Protein AF-A0A932PSI6-F1 (afdb_monomer)

Solvent-accessible surface area (backbone atoms only — not comparable to full-atom values): 5885 Å² total; per-residue (Å²): 109,72,61,59,54,47,51,50,53,41,49,54,57,48,51,61,50,38,71,70,32,57,74,70,48,27,72,44,60,36,44,51,51,54,53,52,52,50,51,35,53,51,37,51,59,53,30,72,74,45,57,72,71,65,18,51,57,36,49,54,52,33,50,55,47,50,51,53,50,54,51,53,50,49,48,38,37,78,74,63,65,40,54,70,69,57,42,52,55,53,49,53,45,54,52,51,42,49,54,51,50,53,51,56,55,60,75,70,110

Radius of gyration: 14.19 Å; Cα contacts (8 Å, |Δi|>4): 93; chains: 1; bounding box: 32×22×40 Å

Mean predicted aligned error: 2.38 Å

Secondary structure (DSSP, 8-state):
-HHHHHHHHHHHHHHHHHHTS-HHHIIIIIHHHHHHHHHHHHHHHHHTTS-HHHHHHHHHHHHHHHHHHHHHHHHHHHTTSS-HHHHHHHHHHHHHHHHHHHHHHHTT-

Nearest PDB structures (foldseek):
  6ek9-assembly1_A  TM=6.723E-01  e=1.278E+00  Streptomyces lividans
  6qyb-assembly1_A  TM=6.470E-01  e=1.210E+00  Streptomyces lividans 1326
  6qvh-assembly1_A  TM=6.458E-01  e=1.509E+00  Streptomyces lividans 1326
  6q58-assembly1_A  TM=6.441E-01  e=3.092E+00  Streptomyces lividans 1326
  1x91-assembly1_A  TM=7.899E-01  e=8.822E+00  Arabidopsis thaliana
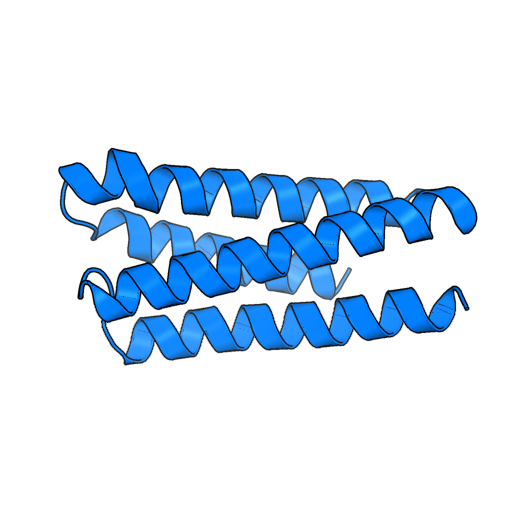
Sequence (109 aa):
MPIVQKLYIFYRDLHAAVLLFPKVDKHSLGQILQNKSLQLIETILIASRLNSNAKKNMLIQANGQLDLIKLLIRLAHEIKIIDHTKYLSLQAYLQEVGRMLGGWLRSLQ

Foldseek 3Di:
DVLLVLLVVLLVLLLVLLVQFDPVCSVPLSVVLNVLSVVLSVLQVVLVPDDLPVNLVSLVVSLVSLVVSLVSLVVCVVVPRDDPVSSVVSVVSSVVSNVVSVVSNVVSD

Structure (mmCIF, N/CA/C/O backbone):
data_AF-A0A932PSI6-F1
#
_entry.id   AF-A0A932PSI6-F1
#
loop_
_atom_site.group_PDB
_atom_site.id
_atom_site.type_symbol
_atom_site.label_atom_id
_atom_site.label_alt_id
_atom_site.label_comp_id
_atom_site.label_asym_id
_atom_site.label_entity_id
_atom_site.label_seq_id
_atom_site.pdbx_PDB_ins_code
_atom_site.Cartn_x
_atom_site.Cartn_y
_atom_site.Cartn_z
_atom_site.occupancy
_atom_site.B_iso_or_equiv
_atom_site.auth_seq_id
_atom_site.auth_comp_id
_atom_site.auth_asym_id
_atom_site.auth_atom_id
_atom_site.pdbx_PDB_model_num
ATOM 1 N N . MET A 1 1 ? -6.834 -4.506 -17.463 1.00 85.06 1 MET A N 1
ATOM 2 C CA . MET A 1 1 ? -5.467 -4.696 -16.923 1.00 85.06 1 MET A CA 1
ATOM 3 C C . MET A 1 1 ? -5.552 -5.382 -15.561 1.00 85.06 1 MET A C 1
ATOM 5 O O . MET A 1 1 ? -6.131 -4.778 -14.662 1.00 85.06 1 MET A O 1
ATOM 9 N N . PRO A 1 2 ? -5.002 -6.597 -15.388 1.00 94.00 2 PRO A N 1
ATOM 10 C CA . PRO A 1 2 ? -5.181 -7.394 -14.164 1.00 94.00 2 PRO A CA 1
ATOM 11 C C . PRO A 1 2 ? -4.801 -6.666 -12.864 1.00 94.00 2 PRO A C 1
ATOM 13 O O . PRO A 1 2 ? -5.561 -6.682 -11.901 1.00 94.00 2 PRO A O 1
ATOM 16 N N . ILE A 1 3 ? -3.677 -5.940 -12.866 1.00 96.75 3 ILE A N 1
ATOM 17 C CA . ILE A 1 3 ? -3.215 -5.160 -11.708 1.00 96.75 3 ILE A CA 1
ATOM 18 C C . ILE A 1 3 ? -4.208 -4.069 -11.281 1.00 96.75 3 ILE A C 1
ATOM 20 O O . ILE A 1 3 ? -4.469 -3.903 -10.092 1.00 96.75 3 ILE A O 1
ATOM 24 N N . VAL A 1 4 ? -4.820 -3.368 -12.240 1.00 96.69 4 VAL A N 1
ATOM 25 C CA . VAL A 1 4 ? -5.815 -2.319 -11.963 1.00 96.69 4 VAL A CA 1
ATOM 26 C C . VAL A 1 4 ? -7.091 -2.933 -11.393 1.00 96.69 4 VAL A C 1
ATOM 28 O O . VAL A 1 4 ? -7.653 -2.400 -10.444 1.00 96.69 4 VAL A O 1
ATOM 31 N N . GLN A 1 5 ? -7.522 -4.084 -11.916 1.00 97.19 5 GLN A N 1
ATOM 32 C CA . GLN A 1 5 ? -8.687 -4.796 -11.388 1.00 97.19 5 GLN A CA 1
ATOM 33 C C . GLN A 1 5 ? -8.465 -5.240 -9.936 1.00 97.19 5 GLN A C 1
ATOM 35 O O . GLN A 1 5 ? -9.361 -5.103 -9.105 1.00 97.19 5 GLN A O 1
ATOM 40 N N . LYS A 1 6 ? -7.263 -5.724 -9.603 1.00 98.12 6 LYS A N 1
ATOM 41 C CA . LYS A 1 6 ? -6.914 -6.092 -8.224 1.00 98.12 6 LYS A CA 1
ATOM 42 C C . LYS A 1 6 ? -6.857 -4.888 -7.294 1.00 98.12 6 LYS A C 1
ATOM 44 O O . LYS A 1 6 ? -7.401 -4.958 -6.196 1.00 98.12 6 LYS A O 1
ATOM 49 N N . LEU A 1 7 ? -6.283 -3.774 -7.745 1.00 98.12 7 LEU A N 1
ATOM 50 C CA . LEU A 1 7 ? -6.299 -2.523 -6.987 1.00 98.12 7 LEU A CA 1
ATOM 51 C C . LEU A 1 7 ? -7.718 -1.978 -6.777 1.00 98.12 7 LEU A C 1
ATOM 53 O O . LEU A 1 7 ? -8.010 -1.470 -5.701 1.00 98.12 7 LEU A O 1
ATOM 57 N N . TYR A 1 8 ? -8.608 -2.123 -7.760 1.00 98.06 8 TYR A N 1
ATOM 58 C CA . TYR A 1 8 ? -10.016 -1.748 -7.625 1.00 98.06 8 TYR A CA 1
ATOM 59 C C . TYR A 1 8 ? -10.726 -2.574 -6.541 1.00 98.06 8 TYR A C 1
ATOM 61 O O . TYR A 1 8 ? -11.392 -2.009 -5.676 1.00 98.06 8 TYR A O 1
ATOM 69 N N . ILE A 1 9 ? -10.539 -3.900 -6.544 1.00 98.38 9 ILE A N 1
ATOM 70 C CA . ILE A 1 9 ? -11.096 -4.794 -5.514 1.00 98.38 9 ILE A CA 1
ATOM 71 C C . ILE A 1 9 ? -10.548 -4.425 -4.131 1.00 98.38 9 ILE A C 1
ATOM 73 O O . ILE A 1 9 ? -11.323 -4.262 -3.189 1.00 98.38 9 ILE A O 1
ATOM 77 N N . PHE A 1 10 ? -9.231 -4.226 -4.024 1.00 98.62 10 PHE A N 1
ATOM 78 C CA . PHE A 1 10 ? -8.596 -3.760 -2.794 1.00 98.62 10 PHE A CA 1
ATOM 79 C C . PHE A 1 10 ? -9.202 -2.439 -2.308 1.00 98.62 10 PHE A C 1
ATOM 81 O O . PHE A 1 10 ? -9.568 -2.331 -1.142 1.00 98.62 10 PHE A O 1
ATOM 88 N N . TYR A 1 11 ? -9.341 -1.445 -3.190 1.00 98.56 11 TYR A N 1
ATOM 89 C CA . TYR A 1 11 ? -9.851 -0.127 -2.824 1.00 98.56 11 TYR A CA 1
ATOM 90 C C . TYR A 1 11 ? -11.305 -0.179 -2.351 1.00 98.56 11 TYR A C 1
ATOM 92 O O . TYR A 1 11 ? -11.647 0.457 -1.357 1.00 98.56 11 TYR A O 1
ATOM 100 N N . ARG A 1 12 ? -12.151 -0.975 -3.014 1.00 98.50 12 ARG A N 1
ATOM 101 C CA . ARG A 1 12 ? -13.535 -1.217 -2.586 1.00 98.50 12 ARG A CA 1
ATOM 102 C C . ARG A 1 12 ? -13.582 -1.798 -1.170 1.00 98.50 12 ARG A C 1
ATOM 104 O O . ARG A 1 12 ? -14.315 -1.292 -0.322 1.00 98.50 12 ARG A O 1
ATOM 111 N N . ASP A 1 13 ? -12.789 -2.833 -0.905 1.00 98.38 13 ASP A N 1
ATOM 112 C CA . ASP A 1 13 ? -12.783 -3.519 0.391 1.00 98.38 13 ASP A CA 1
ATOM 113 C C . ASP A 1 13 ? -12.162 -2.647 1.496 1.00 98.38 13 ASP A C 1
ATOM 115 O O . ASP A 1 13 ? -12.636 -2.657 2.635 1.00 98.38 13 ASP A O 1
ATOM 119 N N . LEU A 1 14 ? -11.148 -1.845 1.155 1.00 98.50 14 LEU A N 1
ATOM 120 C CA . LEU A 1 14 ? -10.575 -0.821 2.026 1.00 98.50 14 LEU A CA 1
ATOM 121 C C . LEU A 1 14 ? -11.606 0.259 2.358 1.00 98.50 14 LEU A C 1
ATOM 123 O O . LEU A 1 14 ? -11.738 0.636 3.518 1.00 98.50 14 LEU A O 1
ATOM 127 N N . HIS A 1 15 ? -12.346 0.756 1.367 1.00 97.94 15 HIS A N 1
ATOM 128 C CA . HIS A 1 15 ? -13.369 1.775 1.579 1.00 97.94 15 HIS A CA 1
ATOM 129 C C . HIS A 1 15 ? -14.438 1.281 2.559 1.00 97.94 15 HIS A C 1
ATOM 131 O O . HIS A 1 15 ? -14.739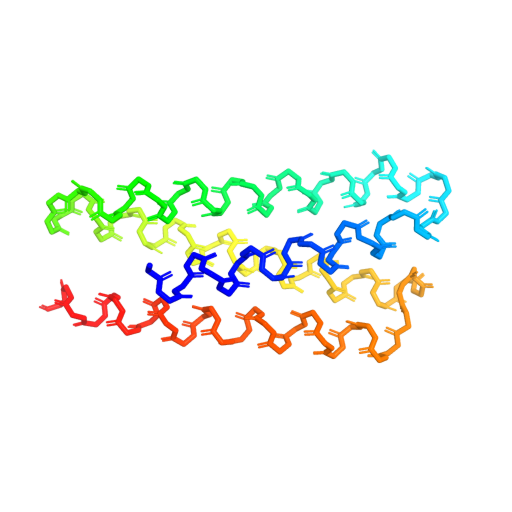 1.972 3.531 1.00 97.94 15 HIS A O 1
ATOM 137 N N . ALA A 1 16 ? -14.928 0.051 2.369 1.00 97.88 16 ALA A N 1
ATOM 138 C CA . ALA A 1 16 ? -15.860 -0.582 3.297 1.00 97.88 16 ALA A CA 1
ATOM 139 C C . ALA A 1 16 ? -15.278 -0.716 4.718 1.00 97.88 16 ALA A C 1
ATOM 141 O O . ALA A 1 16 ? -15.985 -0.466 5.690 1.00 97.88 16 ALA A O 1
ATOM 142 N N . ALA A 1 17 ? -13.989 -1.051 4.853 1.00 97.56 17 ALA A N 1
ATOM 143 C CA . ALA A 1 17 ? -13.324 -1.105 6.156 1.00 97.56 17 ALA A CA 1
ATOM 144 C C . ALA A 1 17 ? -13.234 0.279 6.821 1.00 97.56 17 ALA A C 1
ATOM 146 O O . ALA A 1 17 ? -13.593 0.417 7.985 1.00 97.56 17 ALA A O 1
ATOM 147 N N . VAL A 1 18 ? -12.828 1.315 6.079 1.00 97.44 18 VAL A N 1
ATOM 148 C CA . VAL A 1 18 ? -12.698 2.695 6.586 1.00 97.44 18 VAL A CA 1
ATOM 149 C C . VAL A 1 18 ? -14.035 3.258 7.070 1.00 97.44 18 VAL A C 1
ATOM 151 O O . VAL A 1 18 ? -14.066 4.073 7.992 1.00 97.44 18 VAL A O 1
ATOM 154 N N . LEU A 1 19 ? -15.164 2.817 6.507 1.00 96.69 19 LEU A N 1
ATOM 155 C CA . LEU A 1 19 ? -16.477 3.227 7.005 1.00 96.69 19 LEU A CA 1
ATOM 156 C C . LEU A 1 19 ? -16.718 2.821 8.465 1.00 96.69 19 LEU A C 1
ATOM 158 O O . LEU A 1 19 ? -17.412 3.567 9.159 1.00 96.69 19 LEU A O 1
ATOM 162 N N . LEU A 1 20 ? -16.101 1.722 8.910 1.00 96.44 20 LEU A N 1
ATOM 163 C CA . LEU A 1 20 ? -16.201 1.155 10.257 1.00 96.44 20 LEU A CA 1
ATOM 164 C C . LEU A 1 20 ? -15.138 1.688 11.231 1.00 96.44 20 LEU A C 1
ATOM 166 O O . LEU A 1 20 ? -15.165 1.334 12.407 1.00 96.44 20 LEU A O 1
ATOM 170 N N . PHE A 1 21 ? -14.199 2.520 10.769 1.00 96.94 21 PHE A N 1
ATOM 171 C CA . PHE A 1 21 ? -13.156 3.070 11.637 1.00 96.94 21 PHE A CA 1
ATOM 172 C C . PHE A 1 21 ? -13.767 3.999 12.700 1.00 96.94 21 PHE A C 1
ATOM 174 O O . PHE A 1 21 ? -14.745 4.703 12.407 1.00 96.94 21 PHE A O 1
ATOM 181 N N . PRO A 1 22 ? -13.159 4.092 13.900 1.00 96.75 22 PRO A N 1
ATOM 182 C CA . PRO A 1 22 ? -13.482 5.145 14.855 1.00 96.75 22 PRO A CA 1
ATOM 183 C C . PRO A 1 22 ? -13.380 6.527 14.199 1.00 96.75 22 PRO A C 1
ATOM 185 O O . PRO A 1 22 ? -12.538 6.754 13.332 1.00 96.75 22 PRO A O 1
ATOM 188 N N . LYS A 1 23 ? -14.229 7.478 14.609 1.00 95.56 23 LYS A N 1
ATOM 189 C CA . LYS A 1 23 ? -14.358 8.789 13.942 1.00 95.56 23 LYS A CA 1
ATOM 190 C C . LYS A 1 23 ? -13.018 9.515 13.767 1.00 95.56 23 LYS A C 1
ATOM 192 O O . LYS A 1 23 ? -12.769 10.075 12.704 1.00 95.56 23 LYS A O 1
ATOM 197 N N . VAL A 1 24 ? -12.165 9.493 14.792 1.00 95.44 24 VAL A N 1
ATOM 198 C CA . VAL A 1 24 ? -10.841 10.136 14.757 1.00 95.44 24 VAL A CA 1
ATOM 199 C C . VAL A 1 24 ? -9.941 9.459 13.721 1.00 95.44 24 VAL A C 1
ATOM 201 O O . VAL A 1 24 ? -9.413 10.131 12.839 1.00 95.44 24 VAL A O 1
ATOM 204 N N . ASP A 1 25 ? -9.842 8.131 13.766 1.00 96.25 25 ASP A N 1
ATOM 205 C CA . ASP A 1 25 ? -8.995 7.347 12.862 1.00 96.25 25 ASP A CA 1
ATOM 206 C C . ASP A 1 25 ? -9.481 7.366 11.414 1.00 96.25 25 ASP A C 1
ATOM 208 O O . ASP A 1 25 ? -8.689 7.311 10.473 1.00 96.25 25 ASP A O 1
ATOM 212 N N . LYS A 1 26 ? -10.795 7.483 11.214 1.00 95.81 26 LYS A N 1
ATOM 213 C CA . LYS A 1 26 ? -11.419 7.607 9.895 1.00 95.81 26 LYS A CA 1
ATOM 214 C C . LYS A 1 26 ? -10.922 8.846 9.155 1.00 95.81 26 LYS A C 1
ATOM 216 O O . LYS A 1 26 ? -10.576 8.752 7.979 1.00 95.81 26 LYS A O 1
ATOM 221 N N . HIS A 1 27 ? -10.853 9.984 9.847 1.00 95.94 27 HIS A N 1
ATOM 222 C CA . HIS A 1 27 ? -10.395 11.254 9.277 1.00 95.94 27 HIS A CA 1
ATOM 223 C C . HIS A 1 27 ? -8.867 11.416 9.276 1.00 95.94 27 HIS A C 1
ATOM 225 O O . HIS A 1 27 ? -8.364 12.309 8.599 1.00 95.94 27 HIS A O 1
ATOM 231 N N . SER A 1 28 ? -8.129 10.552 9.978 1.00 96.62 28 SER A N 1
ATOM 232 C CA . SER A 1 28 ? -6.667 10.499 9.934 1.00 96.62 28 SER A CA 1
ATOM 233 C C . SER A 1 28 ? -6.182 9.336 9.054 1.00 96.62 28 SER A C 1
ATOM 235 O O . SER A 1 28 ? -6.053 9.484 7.837 1.00 96.62 28 SER A O 1
ATOM 237 N N . LEU A 1 29 ? -5.943 8.161 9.636 1.00 97.88 29 LEU A N 1
ATOM 238 C CA . LEU A 1 29 ? -5.378 6.992 8.966 1.00 97.88 29 LEU A CA 1
ATOM 239 C C . LEU A 1 29 ? -6.258 6.492 7.814 1.00 97.88 29 LEU A C 1
ATOM 241 O O . LEU A 1 29 ? -5.737 6.161 6.749 1.00 97.88 29 LEU A O 1
ATOM 245 N N . GLY A 1 30 ? -7.581 6.475 7.997 1.00 98.00 30 GLY A N 1
ATOM 246 C CA . GLY A 1 30 ? -8.540 6.052 6.977 1.00 98.00 30 GLY A CA 1
ATOM 247 C C . GLY A 1 30 ? -8.473 6.917 5.717 1.00 98.00 30 GLY A C 1
ATOM 248 O O . GLY A 1 30 ? -8.335 6.392 4.609 1.00 98.00 30 GLY A O 1
ATOM 249 N N . GLN A 1 31 ? -8.485 8.242 5.880 1.00 98.19 31 GLN A N 1
ATOM 250 C CA . GLN A 1 31 ? -8.355 9.186 4.769 1.00 98.19 31 GLN A CA 1
ATOM 251 C C . GLN A 1 31 ? -6.993 9.067 4.072 1.00 98.19 31 GLN A C 1
ATOM 253 O O . GLN A 1 31 ? -6.926 9.057 2.840 1.00 98.19 31 GLN A O 1
ATOM 258 N N . ILE A 1 32 ? -5.903 8.937 4.838 1.00 98.44 32 ILE A N 1
ATOM 259 C CA . ILE A 1 32 ? -4.553 8.756 4.282 1.00 98.44 32 ILE A CA 1
ATOM 260 C C . ILE A 1 32 ? -4.488 7.471 3.448 1.00 98.44 32 ILE A C 1
ATOM 262 O O . ILE A 1 32 ? -4.001 7.505 2.316 1.00 98.44 32 ILE A O 1
ATOM 266 N N . LEU A 1 33 ? -5.013 6.357 3.966 1.00 98.56 33 LEU A N 1
ATOM 267 C CA . LEU A 1 33 ? -5.065 5.076 3.261 1.00 98.56 33 LEU A CA 1
ATOM 26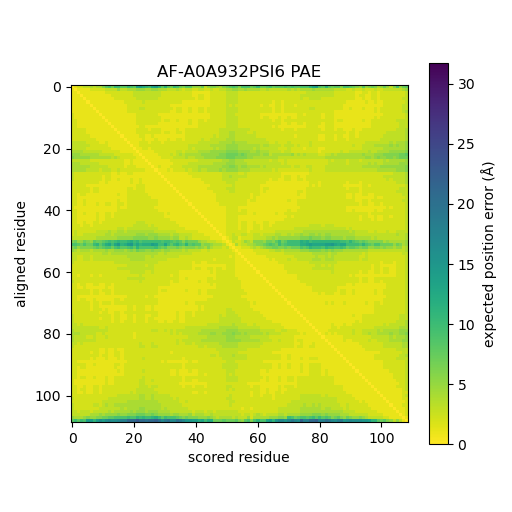8 C C . LEU A 1 33 ? -5.833 5.184 1.942 1.00 98.56 33 LEU A C 1
ATOM 270 O O . LEU A 1 33 ? -5.331 4.735 0.910 1.00 98.56 33 LEU A O 1
ATOM 274 N N . GLN A 1 34 ? -7.013 5.807 1.946 1.00 98.50 34 GLN A N 1
ATOM 275 C CA . GLN A 1 34 ? -7.799 5.998 0.725 1.00 98.50 34 GLN A CA 1
ATOM 276 C C . GLN A 1 34 ? -7.050 6.853 -0.303 1.00 98.50 34 GLN A C 1
ATOM 278 O O . GLN A 1 34 ? -6.936 6.454 -1.463 1.00 98.50 34 GLN A O 1
ATOM 283 N N . ASN A 1 35 ? -6.472 7.976 0.124 1.00 98.56 35 ASN A N 1
ATOM 284 C CA . ASN A 1 35 ? -5.737 8.877 -0.761 1.00 98.56 35 ASN A CA 1
ATOM 285 C C . ASN A 1 35 ? -4.510 8.192 -1.374 1.00 98.56 35 ASN A C 1
ATOM 287 O O . ASN A 1 35 ? -4.305 8.258 -2.585 1.00 98.56 35 ASN A O 1
ATOM 291 N N . LYS A 1 36 ? -3.708 7.489 -0.565 1.00 98.56 36 LYS A N 1
ATOM 292 C CA . LYS A 1 36 ? -2.523 6.766 -1.054 1.00 98.56 36 LYS A CA 1
ATOM 293 C C . LYS A 1 36 ? -2.888 5.629 -2.000 1.00 98.56 36 LYS A C 1
ATOM 295 O O . LYS A 1 36 ? -2.198 5.423 -2.994 1.00 98.56 36 LYS A O 1
ATOM 300 N N . SER A 1 37 ? -3.997 4.945 -1.739 1.00 98.56 37 SER A N 1
ATOM 301 C CA . SER A 1 37 ? -4.493 3.878 -2.611 1.00 98.56 37 SER A CA 1
ATOM 302 C C . SER A 1 37 ? -4.951 4.406 -3.972 1.00 98.56 37 SER A C 1
ATOM 304 O O . SER A 1 37 ? -4.618 3.809 -4.994 1.00 98.56 37 SER A O 1
ATOM 306 N N . LEU A 1 38 ? -5.647 5.548 -4.010 1.00 98.44 38 LEU A N 1
ATOM 307 C CA . LEU A 1 38 ? -6.005 6.214 -5.268 1.00 98.44 38 LEU A CA 1
ATOM 308 C C . LEU A 1 38 ? -4.768 6.696 -6.032 1.00 98.44 38 LEU A C 1
ATOM 310 O O . LEU A 1 38 ? -4.674 6.452 -7.232 1.00 98.44 38 LEU A O 1
ATOM 314 N N . GLN A 1 39 ? -3.790 7.291 -5.340 1.00 98.50 39 GLN A N 1
ATOM 315 C CA . GLN A 1 39 ? -2.516 7.698 -5.950 1.00 98.50 39 GLN A CA 1
ATOM 316 C C . GLN A 1 39 ? -1.780 6.507 -6.580 1.00 98.50 39 GLN A C 1
ATOM 318 O O . GLN A 1 39 ? -1.225 6.636 -7.671 1.00 98.50 39 GLN A O 1
ATOM 323 N N . LEU A 1 40 ? -1.799 5.334 -5.938 1.00 98.62 40 LEU A N 1
ATOM 324 C CA . LEU A 1 40 ? -1.232 4.115 -6.517 1.00 98.62 40 LEU A CA 1
ATOM 325 C C . LEU A 1 40 ? -1.980 3.691 -7.787 1.00 98.62 40 LEU A C 1
ATOM 327 O O . LEU A 1 40 ? -1.347 3.398 -8.800 1.00 98.62 40 LEU A O 1
ATOM 331 N N . ILE A 1 41 ? -3.316 3.689 -7.762 1.00 98.44 41 ILE A N 1
ATOM 332 C CA . ILE A 1 41 ? -4.141 3.364 -8.938 1.00 98.44 41 ILE A CA 1
ATOM 333 C C . ILE A 1 41 ? -3.815 4.299 -10.107 1.00 98.44 41 ILE A C 1
ATOM 335 O O . ILE A 1 41 ? -3.564 3.828 -11.217 1.00 98.44 41 ILE A O 1
ATOM 339 N N . GLU A 1 42 ? -3.774 5.604 -9.850 1.00 98.19 42 GLU A N 1
ATOM 340 C CA . GLU A 1 42 ? -3.415 6.622 -10.835 1.00 98.19 42 GLU A CA 1
ATOM 341 C C . GLU A 1 42 ? -2.009 6.389 -11.402 1.00 98.19 42 GLU A C 1
ATOM 343 O O . GLU A 1 42 ? -1.836 6.321 -12.620 1.00 98.19 42 GLU A O 1
ATOM 348 N N . THR A 1 43 ? -1.019 6.162 -10.534 1.00 98.25 43 THR A N 1
ATOM 349 C CA . THR A 1 43 ? 0.375 5.908 -10.937 1.00 98.25 43 THR A CA 1
ATOM 350 C C . THR A 1 43 ? 0.476 4.690 -11.863 1.00 98.25 43 THR A C 1
ATOM 352 O O . THR A 1 43 ? 1.145 4.748 -12.895 1.00 98.25 43 THR A O 1
ATOM 355 N N . ILE A 1 44 ? -0.233 3.597 -11.556 1.00 97.81 44 ILE A N 1
ATOM 356 C CA . ILE A 1 44 ? -0.273 2.389 -12.397 1.00 97.81 44 ILE A CA 1
ATOM 357 C C . ILE A 1 44 ? -0.953 2.649 -13.745 1.00 97.81 44 ILE A C 1
ATOM 359 O O . ILE A 1 44 ? -0.477 2.175 -14.783 1.00 97.81 44 ILE A O 1
ATOM 363 N N . LEU A 1 45 ? -2.062 3.392 -13.749 1.00 97.50 45 LEU A N 1
ATOM 364 C CA . LEU A 1 45 ? -2.773 3.750 -14.975 1.00 97.50 45 LEU A CA 1
ATOM 365 C C . LEU A 1 45 ? -1.897 4.607 -15.891 1.00 97.50 45 LEU A C 1
ATOM 367 O O . LEU A 1 45 ? -1.816 4.319 -17.086 1.00 97.50 45 LEU A O 1
ATOM 371 N N . ILE A 1 46 ? -1.191 5.594 -15.341 1.00 97.00 46 ILE A N 1
ATOM 372 C CA . ILE A 1 46 ? -0.238 6.420 -16.089 1.00 97.00 46 ILE A CA 1
ATOM 373 C C . ILE A 1 46 ? 0.906 5.551 -16.619 1.00 97.00 46 ILE A C 1
ATOM 375 O O . ILE A 1 46 ? 1.145 5.534 -17.826 1.00 97.00 46 ILE A O 1
ATOM 379 N N . ALA A 1 47 ? 1.551 4.752 -15.760 1.00 96.44 47 ALA A N 1
ATOM 380 C CA . ALA A 1 47 ? 2.663 3.878 -16.141 1.00 96.44 47 ALA A CA 1
ATOM 381 C C . ALA A 1 47 ? 2.315 2.944 -17.311 1.00 96.44 47 ALA A C 1
ATOM 383 O O . ALA A 1 47 ? 3.162 2.640 -18.149 1.00 96.44 47 ALA A O 1
ATOM 384 N N . SER A 1 48 ? 1.061 2.498 -17.405 1.00 94.12 48 SER A N 1
ATOM 385 C CA . SER A 1 48 ? 0.609 1.621 -18.488 1.00 94.12 48 SER A CA 1
ATOM 386 C C . SER A 1 48 ? 0.651 2.244 -19.883 1.00 94.12 48 SER A C 1
ATOM 388 O O . SER A 1 48 ? 0.706 1.502 -20.862 1.00 94.12 48 SER A O 1
ATOM 390 N N . ARG A 1 49 ? 0.663 3.578 -19.967 1.00 94.12 49 ARG A N 1
ATOM 391 C CA . ARG A 1 49 ? 0.635 4.353 -21.214 1.00 94.12 49 ARG A CA 1
ATOM 392 C C . ARG A 1 49 ? 2.001 4.925 -21.602 1.00 94.12 49 ARG A C 1
ATOM 394 O O . ARG A 1 49 ? 2.121 5.540 -22.654 1.00 94.12 49 ARG A O 1
ATOM 401 N N . LEU A 1 50 ? 3.015 4.759 -20.753 1.00 93.75 50 LEU A N 1
ATOM 402 C CA . LEU A 1 50 ? 4.345 5.327 -20.962 1.00 93.75 50 LEU A CA 1
ATOM 403 C C . LEU A 1 50 ? 5.265 4.395 -21.759 1.00 93.75 50 LEU A C 1
ATOM 405 O O . LEU A 1 50 ? 5.125 3.170 -21.733 1.00 93.75 50 LEU A O 1
ATOM 409 N N . ASN A 1 51 ? 6.260 4.999 -22.412 1.00 90.31 51 ASN A N 1
ATOM 410 C CA . ASN A 1 51 ? 7.393 4.289 -23.007 1.00 90.31 51 ASN A CA 1
ATOM 411 C C . ASN A 1 51 ? 8.291 3.646 -21.930 1.00 90.31 51 ASN A C 1
ATOM 413 O O . ASN A 1 51 ? 8.206 3.991 -20.752 1.00 90.31 51 ASN A O 1
ATOM 417 N N . SER A 1 52 ? 9.167 2.718 -22.326 1.00 84.88 52 SER A N 1
ATOM 418 C CA . SER A 1 52 ? 9.901 1.841 -21.399 1.00 84.88 52 SER A CA 1
ATOM 419 C C . SER A 1 52 ? 10.685 2.576 -20.300 1.00 84.88 52 SER A C 1
ATOM 421 O O . SER A 1 52 ? 10.601 2.181 -19.136 1.00 84.88 52 SER A O 1
ATOM 423 N N . ASN A 1 53 ? 11.379 3.675 -20.623 1.00 85.19 53 ASN A N 1
ATOM 424 C CA . ASN A 1 53 ? 12.169 4.428 -19.638 1.00 85.19 53 ASN A CA 1
ATOM 425 C C . ASN A 1 53 ? 11.287 5.174 -18.628 1.00 85.19 53 ASN A C 1
ATOM 427 O O . ASN A 1 53 ? 11.470 5.024 -17.418 1.00 85.19 53 ASN A O 1
ATOM 431 N N . ALA A 1 54 ? 10.298 5.940 -19.097 1.00 91.12 54 ALA A N 1
ATOM 432 C CA . ALA A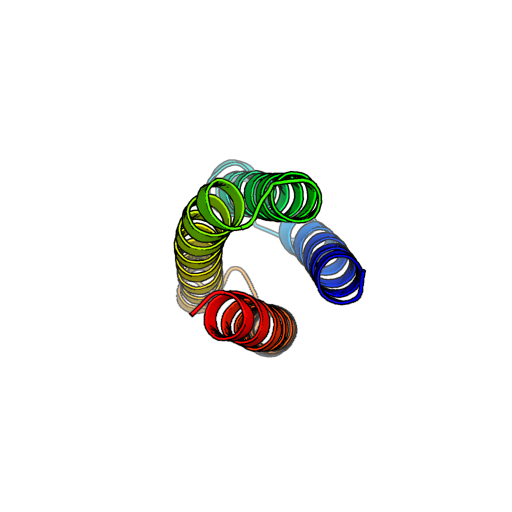 1 54 ? 9.400 6.676 -18.206 1.00 91.12 54 ALA A CA 1
ATOM 433 C C . ALA A 1 54 ? 8.512 5.722 -17.383 1.00 91.12 54 ALA A C 1
ATOM 435 O O . ALA A 1 54 ? 8.247 5.957 -16.202 1.00 91.12 54 ALA A O 1
ATOM 436 N N . LYS A 1 55 ? 8.120 4.591 -17.981 1.00 94.25 55 LYS A N 1
ATOM 437 C CA . LYS A 1 55 ? 7.371 3.518 -17.325 1.00 94.25 55 LYS A CA 1
ATOM 438 C C . LYS A 1 55 ? 8.144 2.906 -16.163 1.00 94.25 55 LYS A C 1
ATOM 440 O O . LYS A 1 55 ? 7.565 2.737 -15.094 1.00 94.25 55 LYS A O 1
ATOM 445 N N . LYS A 1 56 ? 9.438 2.612 -16.332 1.00 94.62 56 LYS A N 1
ATOM 446 C CA . LYS A 1 56 ? 10.276 2.042 -15.264 1.00 94.62 56 LYS A CA 1
ATOM 447 C C . LYS A 1 56 ? 10.281 2.929 -14.018 1.00 94.62 56 LYS A C 1
ATOM 449 O O . LYS A 1 56 ? 10.021 2.435 -12.924 1.00 94.62 56 LYS A O 1
ATOM 454 N N . ASN A 1 57 ? 10.485 4.235 -14.191 1.00 95.12 57 ASN A N 1
ATOM 455 C CA . ASN A 1 57 ? 10.492 5.191 -13.080 1.00 95.12 57 ASN A CA 1
ATOM 456 C C . ASN A 1 57 ? 9.137 5.244 -12.355 1.00 95.12 57 ASN A C 1
ATOM 458 O O . ASN A 1 57 ? 9.093 5.188 -11.127 1.00 95.12 57 ASN A O 1
ATOM 462 N N . MET A 1 58 ? 8.027 5.266 -13.100 1.00 96.75 58 MET A N 1
ATOM 463 C CA . MET A 1 58 ? 6.687 5.235 -12.500 1.00 96.75 58 MET A CA 1
ATOM 464 C C . MET A 1 58 ? 6.400 3.934 -11.745 1.00 96.75 58 MET A C 1
ATOM 466 O O . MET A 1 58 ? 5.759 3.960 -10.699 1.00 96.75 58 MET A O 1
ATOM 470 N N . LEU A 1 59 ? 6.888 2.790 -12.229 1.00 96.56 59 LEU A N 1
ATOM 471 C CA . LEU A 1 59 ? 6.706 1.515 -11.532 1.00 96.56 59 LEU A CA 1
ATOM 472 C C . LEU A 1 59 ? 7.531 1.423 -10.244 1.00 96.56 59 LEU A C 1
ATOM 474 O O . LEU A 1 59 ? 7.054 0.846 -9.269 1.00 96.56 59 LEU A O 1
ATOM 478 N N . ILE A 1 60 ? 8.727 2.018 -10.208 1.00 96.31 60 ILE A N 1
ATOM 479 C CA . ILE A 1 60 ? 9.514 2.149 -8.970 1.00 96.31 60 ILE A CA 1
ATOM 480 C C . ILE A 1 60 ? 8.745 3.002 -7.951 1.00 96.31 60 ILE A C 1
ATOM 482 O O . ILE A 1 60 ? 8.600 2.603 -6.795 1.00 96.31 60 ILE A O 1
ATOM 486 N N . GLN A 1 61 ? 8.180 4.132 -8.389 1.00 97.31 61 GLN A N 1
ATOM 487 C CA . GLN A 1 61 ? 7.339 4.981 -7.542 1.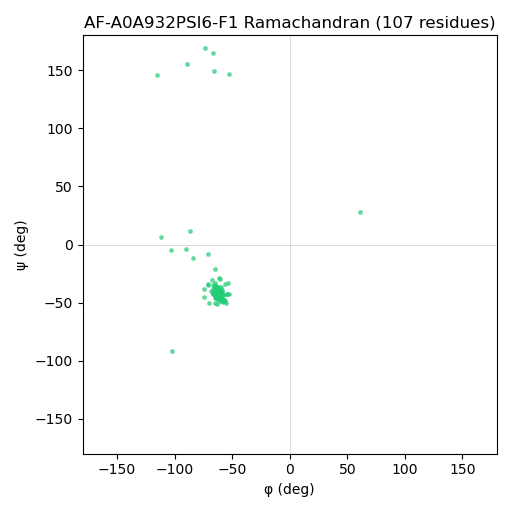00 97.31 61 GLN A CA 1
ATOM 488 C C . GLN A 1 61 ? 6.092 4.237 -7.034 1.00 97.31 61 GLN A C 1
ATOM 490 O O . GLN A 1 61 ? 5.786 4.296 -5.841 1.00 97.31 61 GLN A O 1
ATOM 495 N N . ALA A 1 62 ? 5.404 3.496 -7.907 1.00 98.19 62 ALA A N 1
ATOM 496 C CA . ALA A 1 62 ? 4.254 2.675 -7.537 1.00 98.19 62 ALA A CA 1
ATOM 497 C C . ALA A 1 62 ? 4.619 1.611 -6.490 1.00 98.19 62 ALA A C 1
ATOM 499 O O . ALA A 1 62 ? 3.839 1.344 -5.578 1.00 98.19 62 ALA A O 1
ATOM 500 N N . ASN A 1 63 ? 5.819 1.031 -6.577 1.00 97.62 63 ASN A N 1
ATOM 501 C CA . ASN A 1 63 ? 6.286 0.065 -5.588 1.00 97.62 63 ASN A CA 1
ATOM 502 C C . ASN A 1 63 ? 6.475 0.712 -4.203 1.00 97.62 63 ASN A C 1
ATOM 504 O O . ASN A 1 63 ? 6.000 0.172 -3.208 1.00 97.62 63 ASN A O 1
ATOM 508 N N . GLY A 1 64 ? 7.058 1.915 -4.140 1.00 98.19 64 GLY A N 1
ATOM 509 C CA . GLY A 1 64 ? 7.170 2.671 -2.886 1.00 98.19 64 GLY A CA 1
ATOM 510 C C . GLY A 1 64 ? 5.811 3.061 -2.288 1.00 98.19 64 GLY A C 1
ATOM 511 O O . GLY A 1 64 ? 5.600 2.941 -1.080 1.00 98.19 64 GLY A O 1
ATOM 512 N N . GLN A 1 65 ? 4.852 3.468 -3.127 1.00 98.56 65 GLN A N 1
ATOM 513 C CA . GLN A 1 65 ? 3.472 3.728 -2.694 1.00 98.56 65 GLN A CA 1
ATOM 514 C C . GLN A 1 65 ? 2.806 2.464 -2.134 1.00 98.56 65 GLN A C 1
ATOM 516 O O . GLN A 1 65 ? 2.155 2.525 -1.091 1.00 98.56 65 GLN A O 1
ATOM 521 N N . LEU A 1 66 ? 2.985 1.319 -2.801 1.00 98.69 66 LEU A N 1
ATOM 522 C CA . LEU A 1 66 ? 2.464 0.033 -2.346 1.00 98.69 66 LEU A CA 1
ATOM 523 C C . LEU A 1 66 ? 3.026 -0.345 -0.968 1.00 98.69 66 LEU A C 1
ATOM 525 O O . LEU A 1 66 ? 2.267 -0.780 -0.101 1.00 98.69 66 LEU A O 1
ATOM 529 N N . ASP A 1 67 ? 4.329 -0.174 -0.752 1.00 98.56 67 ASP A N 1
ATOM 530 C CA . ASP A 1 67 ? 4.968 -0.515 0.522 1.00 98.56 67 ASP A CA 1
ATOM 531 C C . ASP A 1 67 ? 4.498 0.388 1.667 1.00 98.56 67 ASP A C 1
ATOM 533 O O . ASP A 1 67 ? 4.215 -0.108 2.761 1.00 98.56 67 ASP A O 1
ATOM 537 N N . LEU A 1 68 ? 4.287 1.681 1.399 1.00 98.69 68 LEU A N 1
ATOM 538 C CA . LEU A 1 68 ? 3.653 2.583 2.360 1.00 98.69 68 LEU A CA 1
ATOM 539 C C . LEU A 1 68 ? 2.231 2.122 2.715 1.00 98.69 68 LEU A C 1
ATOM 541 O O . LEU A 1 68 ? 1.876 2.080 3.890 1.00 98.69 68 LEU A O 1
ATOM 545 N N . ILE A 1 69 ? 1.415 1.739 1.728 1.00 98.81 69 ILE A N 1
ATOM 546 C CA . ILE A 1 69 ? 0.051 1.250 1.984 1.00 98.81 69 ILE A CA 1
ATOM 547 C C . ILE A 1 69 ? 0.086 -0.026 2.837 1.00 98.81 69 ILE A C 1
ATOM 549 O O . ILE A 1 69 ? -0.658 -0.120 3.812 1.00 98.81 69 ILE A O 1
ATOM 553 N N . LYS A 1 70 ? 0.974 -0.988 2.539 1.00 98.69 70 LYS A N 1
ATOM 554 C CA . LYS A 1 70 ? 1.135 -2.204 3.361 1.00 98.69 70 LYS A CA 1
ATOM 555 C C . LYS A 1 70 ? 1.487 -1.869 4.809 1.00 98.69 70 LYS A C 1
ATOM 557 O O . LYS A 1 70 ? 0.934 -2.494 5.714 1.00 98.69 70 LYS A O 1
ATOM 562 N N . LEU A 1 71 ? 2.390 -0.910 5.022 1.00 98.69 71 LEU A N 1
ATOM 563 C CA . LEU A 1 71 ? 2.786 -0.458 6.356 1.00 98.69 71 LEU A CA 1
ATOM 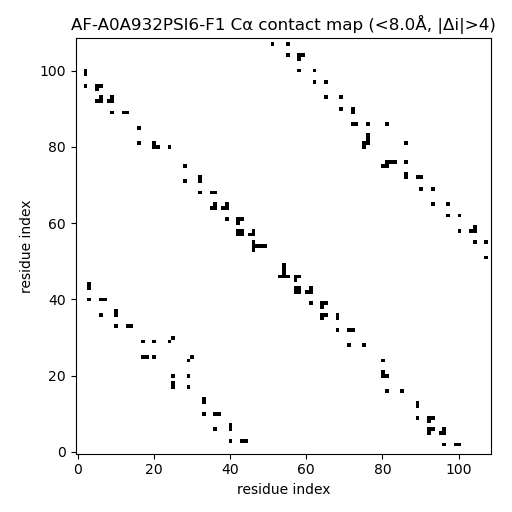564 C C . LEU A 1 71 ? 1.600 0.154 7.111 1.00 98.69 71 LEU A C 1
ATOM 566 O O . LEU A 1 71 ? 1.348 -0.218 8.251 1.00 98.69 71 LEU A O 1
ATOM 570 N N . LEU A 1 72 ? 0.832 1.035 6.466 1.00 98.62 72 LEU A N 1
ATOM 571 C CA . LEU A 1 72 ? -0.334 1.679 7.079 1.00 98.62 72 LEU A CA 1
ATOM 572 C C . LEU A 1 72 ? -1.462 0.683 7.397 1.00 98.62 72 LEU A C 1
ATOM 574 O O . LEU A 1 72 ? -2.112 0.806 8.432 1.00 98.62 72 LEU A O 1
ATOM 578 N N . ILE A 1 73 ? -1.673 -0.331 6.551 1.00 98.56 73 ILE A N 1
ATOM 579 C CA . ILE A 1 73 ? -2.617 -1.426 6.833 1.00 98.56 73 ILE A CA 1
ATOM 580 C C . ILE A 1 73 ? -2.159 -2.261 8.033 1.00 98.56 73 ILE A C 1
ATOM 582 O O . ILE A 1 73 ? -2.986 -2.651 8.855 1.00 98.56 73 ILE A O 1
ATOM 586 N N . ARG A 1 74 ? -0.852 -2.526 8.159 1.00 98.56 74 ARG A N 1
ATOM 587 C CA . ARG A 1 74 ? -0.298 -3.198 9.341 1.00 98.56 74 ARG A CA 1
ATOM 588 C C . ARG A 1 74 ? -0.497 -2.361 10.600 1.00 98.56 74 ARG A C 1
ATOM 590 O O . ARG A 1 74 ? -0.978 -2.897 11.590 1.00 98.56 74 ARG A O 1
ATOM 597 N N . LEU A 1 75 ? -0.217 -1.060 10.532 1.00 98.44 75 LEU A N 1
ATOM 598 C CA . LEU A 1 75 ? -0.452 -0.145 11.645 1.00 98.44 75 LE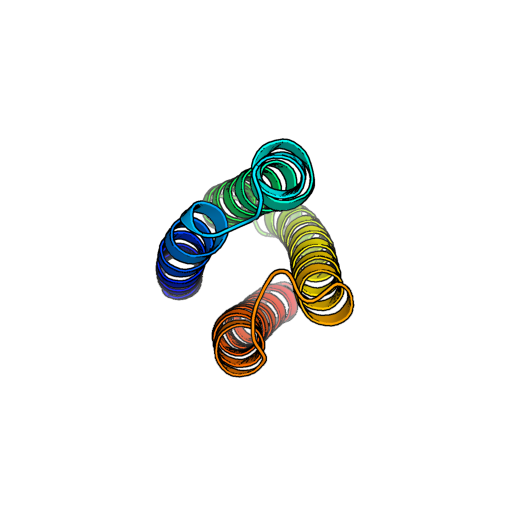U A CA 1
ATOM 599 C C . LEU A 1 75 ? -1.920 -0.177 12.084 1.00 98.44 75 LEU A C 1
ATOM 601 O O . LEU A 1 75 ? -2.181 -0.355 13.266 1.00 98.44 75 LEU A O 1
ATOM 605 N N . ALA A 1 76 ? -2.871 -0.087 11.144 1.00 98.12 76 ALA A N 1
ATOM 606 C CA . ALA A 1 76 ? -4.306 -0.152 11.443 1.00 98.12 76 ALA A CA 1
ATOM 607 C C . ALA A 1 76 ? -4.702 -1.433 12.201 1.00 98.12 76 ALA A C 1
ATOM 609 O O . ALA A 1 76 ? -5.596 -1.402 13.045 1.00 98.12 76 ALA A O 1
ATOM 610 N N . HIS A 1 77 ? -4.040 -2.554 11.914 1.00 98.44 77 HIS A N 1
ATOM 611 C CA . HIS A 1 77 ? -4.233 -3.809 12.637 1.00 98.44 77 HIS A CA 1
ATOM 612 C C . HIS A 1 77 ? -3.578 -3.785 14.028 1.00 98.44 77 HIS A C 1
ATOM 614 O O . HIS A 1 77 ? -4.209 -4.174 15.007 1.00 98.44 77 HIS A O 1
ATOM 620 N N . GLU A 1 78 ? -2.342 -3.292 14.143 1.00 98.19 78 GLU A N 1
ATOM 621 C CA . GLU A 1 78 ? -1.609 -3.206 15.418 1.00 98.19 78 GLU A CA 1
ATOM 622 C C . GLU A 1 78 ? -2.324 -2.319 16.446 1.00 98.19 78 GLU A C 1
ATOM 624 O O . GLU A 1 78 ? -2.418 -2.685 17.618 1.00 98.19 78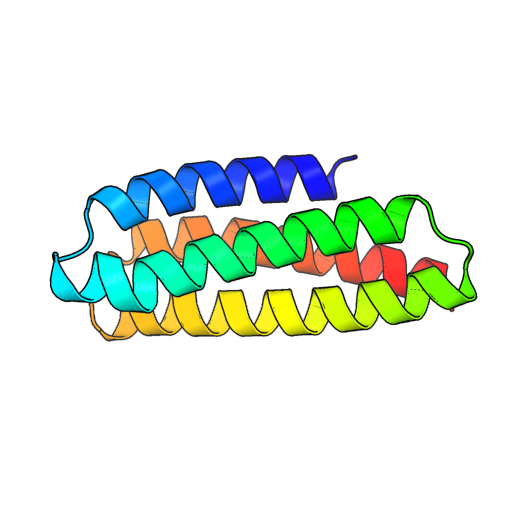 GLU A O 1
ATOM 629 N N . ILE A 1 79 ? -2.909 -1.201 16.002 1.00 97.25 79 ILE A N 1
ATOM 630 C CA . ILE A 1 79 ? -3.718 -0.316 16.856 1.00 97.25 79 ILE A CA 1
ATOM 631 C C . ILE A 1 79 ? -5.196 -0.731 16.935 1.00 97.25 79 ILE A C 1
ATOM 633 O O . ILE A 1 79 ? -6.018 0.011 17.464 1.00 97.25 79 ILE A O 1
ATOM 637 N N . LYS A 1 80 ? -5.531 -1.938 16.455 1.00 97.00 80 LYS A N 1
ATOM 638 C CA . LYS A 1 80 ? -6.847 -2.590 16.582 1.00 97.00 80 LYS A CA 1
ATOM 639 C C . LYS A 1 80 ? -8.017 -1.834 15.936 1.00 97.00 80 LYS A C 1
ATOM 641 O O . LYS A 1 80 ? -9.159 -2.000 16.358 1.00 97.00 80 LYS A O 1
ATOM 646 N N . ILE A 1 81 ? -7.759 -1.038 14.897 1.00 97.06 81 ILE A N 1
ATOM 647 C CA . ILE A 1 81 ? -8.818 -0.409 14.089 1.00 97.06 81 ILE A CA 1
ATOM 648 C C . ILE A 1 81 ? -9.485 -1.437 13.169 1.00 97.06 81 ILE A C 1
ATOM 650 O O . ILE A 1 81 ? -10.695 -1.388 12.955 1.00 97.06 81 ILE A O 1
ATOM 654 N N . ILE A 1 82 ? -8.698 -2.358 12.608 1.00 97.69 82 ILE A N 1
ATOM 655 C CA . ILE A 1 82 ? -9.200 -3.480 11.808 1.00 97.69 82 ILE A CA 1
ATOM 656 C C . ILE A 1 82 ? -8.900 -4.803 12.502 1.00 97.69 82 ILE A C 1
ATOM 658 O O . ILE A 1 82 ? -7.859 -4.959 13.140 1.00 97.69 82 ILE A O 1
ATOM 662 N N . ASP A 1 83 ? -9.803 -5.768 12.343 1.00 97.44 83 ASP A N 1
ATOM 663 C CA . ASP A 1 83 ? -9.587 -7.122 12.836 1.00 97.44 83 ASP A CA 1
ATOM 664 C C . ASP A 1 83 ? -8.557 -7.893 11.989 1.00 97.44 83 ASP A C 1
ATOM 666 O O . ASP A 1 83 ? -8.130 -7.479 10.902 1.00 97.44 83 ASP A O 1
ATOM 670 N N . HIS A 1 84 ? -8.147 -9.047 12.512 1.00 97.81 84 HIS A N 1
ATOM 671 C CA . HIS A 1 84 ? -7.158 -9.901 11.868 1.00 97.81 84 HIS A CA 1
ATOM 672 C C . HIS A 1 84 ? -7.619 -10.404 10.493 1.00 97.81 84 HIS A C 1
ATOM 674 O O . HIS A 1 84 ? -6.850 -10.398 9.531 1.00 97.81 84 HIS A O 1
ATOM 680 N N . THR A 1 85 ? -8.891 -10.785 10.366 1.00 97.94 85 THR A N 1
ATOM 681 C CA . THR A 1 85 ? -9.474 -11.293 9.117 1.00 97.94 85 THR A CA 1
ATOM 682 C C . THR A 1 85 ? -9.415 -10.243 8.007 1.00 97.94 85 THR A C 1
ATOM 684 O O . THR A 1 85 ? -9.008 -10.531 6.878 1.00 97.94 85 THR A O 1
ATOM 687 N N . LYS A 1 86 ? -9.772 -8.995 8.323 1.00 98.06 86 LYS A N 1
ATOM 688 C CA . LYS A 1 86 ? -9.724 -7.861 7.403 1.00 98.06 86 LYS A CA 1
ATOM 689 C C . LYS A 1 86 ? -8.290 -7.514 7.036 1.00 98.06 86 LYS A C 1
ATOM 691 O O . LYS A 1 86 ? -8.017 -7.287 5.858 1.00 98.06 86 LYS A O 1
ATOM 696 N N . TYR A 1 87 ? -7.383 -7.515 8.009 1.00 98.44 87 TYR A N 1
ATOM 697 C CA . TYR A 1 87 ? -5.958 -7.314 7.768 1.00 98.44 87 TYR A CA 1
ATOM 698 C C . TYR A 1 87 ? -5.403 -8.326 6.756 1.00 98.44 87 TYR A C 1
ATOM 700 O O . TYR A 1 87 ? -4.802 -7.918 5.760 1.00 98.44 87 TYR A O 1
ATOM 708 N N . LEU A 1 88 ? -5.662 -9.624 6.954 1.00 98.38 88 LEU A N 1
ATOM 709 C CA . LEU A 1 88 ? -5.210 -10.676 6.039 1.00 98.38 88 LEU A CA 1
ATOM 710 C C . LEU A 1 88 ? -5.795 -10.510 4.633 1.00 98.38 88 LEU A C 1
ATOM 712 O O . LEU A 1 88 ? -5.060 -10.597 3.650 1.00 98.38 88 LEU A O 1
ATOM 716 N N . SER A 1 89 ? -7.096 -10.223 4.530 1.00 98.38 89 SER A N 1
ATOM 717 C CA . SER A 1 89 ? -7.764 -9.991 3.244 1.00 98.38 89 SER A CA 1
ATOM 718 C C . SER A 1 89 ? -7.140 -8.817 2.477 1.00 98.38 89 SER A C 1
ATOM 720 O O . SER A 1 89 ? -6.781 -8.964 1.308 1.00 98.38 89 SER A O 1
ATOM 722 N N . LEU A 1 90 ? -6.928 -7.674 3.140 1.00 98.50 90 LEU A N 1
ATOM 723 C CA . LEU A 1 90 ? -6.324 -6.494 2.518 1.00 98.50 90 LEU A CA 1
ATOM 724 C C . LEU A 1 90 ? -4.854 -6.731 2.136 1.00 98.50 90 LEU A C 1
ATOM 726 O O . LEU A 1 90 ? -4.440 -6.361 1.036 1.00 98.50 90 LEU A O 1
ATOM 730 N N . GLN A 1 91 ? -4.071 -7.388 2.998 1.00 98.19 91 GLN A N 1
ATOM 731 C CA . GLN A 1 91 ? -2.676 -7.738 2.703 1.00 98.19 91 GLN A CA 1
ATOM 732 C C . GLN A 1 91 ? -2.550 -8.711 1.529 1.00 98.19 91 GLN A C 1
ATOM 734 O O . GLN A 1 91 ? -1.652 -8.542 0.704 1.00 98.19 91 GLN A O 1
ATOM 739 N N . ALA A 1 92 ? -3.453 -9.686 1.405 1.00 98.44 92 ALA A N 1
ATOM 740 C CA . ALA A 1 92 ? -3.438 -10.638 0.298 1.00 98.44 92 ALA A CA 1
ATOM 741 C C . ALA A 1 92 ? -3.566 -9.930 -1.061 1.00 98.44 92 ALA A C 1
ATOM 743 O O . ALA A 1 92 ? -2.796 -10.214 -1.985 1.00 98.44 92 ALA A O 1
ATOM 744 N N . TYR A 1 93 ? -4.465 -8.944 -1.169 1.00 98.38 93 TYR A N 1
ATOM 745 C CA . TYR A 1 93 ? -4.576 -8.133 -2.382 1.00 98.38 93 TYR A CA 1
ATOM 746 C C . TYR A 1 93 ? -3.287 -7.353 -2.670 1.00 98.38 93 TYR A C 1
ATOM 748 O O . TYR A 1 93 ? -2.793 -7.372 -3.798 1.00 98.38 93 TYR A O 1
ATOM 756 N N . LEU A 1 94 ? -2.703 -6.704 -1.657 1.00 98.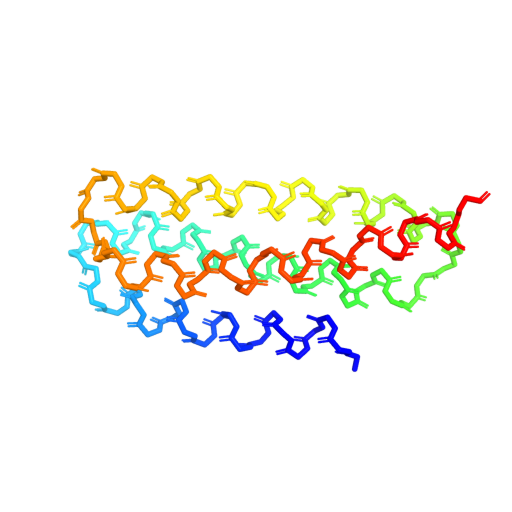50 94 LEU A N 1
ATOM 757 C CA . LEU A 1 94 ? -1.469 -5.924 -1.810 1.00 98.50 94 LEU A CA 1
ATOM 758 C C . LEU A 1 94 ? -0.264 -6.799 -2.188 1.00 98.50 94 LEU A C 1
ATOM 760 O O . LEU A 1 94 ? 0.594 -6.373 -2.964 1.00 98.50 94 LEU A O 1
ATOM 764 N N . GLN A 1 95 ? -0.196 -8.030 -1.681 1.00 98.25 95 GLN A N 1
ATOM 765 C CA . GLN A 1 95 ? 0.839 -8.996 -2.044 1.00 98.25 95 GLN A CA 1
ATOM 766 C C . GLN A 1 95 ? 0.705 -9.438 -3.506 1.00 98.25 95 GLN A C 1
ATOM 768 O O . GLN A 1 95 ? 1.703 -9.548 -4.220 1.00 98.25 95 GLN A O 1
ATOM 773 N N . GLU A 1 96 ? -0.518 -9.675 -3.980 1.00 98.06 96 GLU A N 1
ATOM 774 C CA . GLU A 1 96 ? -0.776 -9.994 -5.383 1.00 98.06 96 GLU A CA 1
ATOM 775 C C . GLU A 1 96 ? -0.416 -8.826 -6.311 1.00 98.06 96 GLU A C 1
ATOM 777 O O . GLU A 1 96 ? 0.294 -9.031 -7.298 1.00 98.06 96 GLU A O 1
ATOM 782 N N . VAL A 1 97 ? -0.797 -7.596 -5.948 1.00 98.25 97 VAL A N 1
ATOM 783 C CA . VAL A 1 97 ? -0.385 -6.379 -6.666 1.00 98.25 97 VAL A CA 1
ATOM 784 C C . VAL A 1 97 ? 1.141 -6.258 -6.710 1.00 98.25 97 VAL A C 1
ATOM 786 O O . VAL A 1 97 ? 1.697 -5.986 -7.772 1.00 98.25 97 VAL A O 1
ATOM 789 N N . GLY A 1 98 ? 1.835 -6.532 -5.601 1.00 97.88 98 GLY A N 1
ATOM 790 C CA . GLY A 1 98 ? 3.300 -6.531 -5.546 1.00 97.88 98 GLY A CA 1
ATOM 791 C C . GLY A 1 98 ? 3.945 -7.552 -6.488 1.00 97.88 98 GLY A C 1
ATOM 792 O O . GLY A 1 98 ? 4.905 -7.229 -7.187 1.00 97.88 98 GLY A O 1
ATOM 793 N N . ARG A 1 99 ? 3.386 -8.768 -6.584 1.00 98.12 99 ARG A N 1
ATOM 794 C CA . ARG A 1 99 ? 3.849 -9.784 -7.549 1.00 98.12 99 ARG A CA 1
ATOM 795 C C . ARG A 1 99 ? 3.670 -9.316 -8.996 1.00 98.12 99 ARG A C 1
ATOM 797 O O . ARG A 1 99 ? 4.583 -9.486 -9.804 1.00 98.12 99 ARG A O 1
ATOM 804 N N . MET A 1 100 ? 2.527 -8.702 -9.313 1.00 97.50 100 MET A N 1
ATOM 805 C CA . MET A 1 100 ? 2.252 -8.148 -10.645 1.00 97.50 100 MET A CA 1
ATOM 806 C C . MET A 1 100 ? 3.202 -6.990 -10.991 1.00 97.50 100 MET A C 1
ATOM 808 O O . MET A 1 100 ? 3.759 -6.970 -12.090 1.00 97.50 100 MET A O 1
ATOM 812 N N . LEU A 1 101 ? 3.441 -6.074 -10.044 1.00 96.44 101 LEU A N 1
ATOM 813 C CA . LEU A 1 101 ? 4.403 -4.973 -10.179 1.00 96.44 101 LEU A CA 1
ATOM 814 C C . LEU A 1 101 ? 5.825 -5.472 -10.443 1.00 96.44 101 LEU A C 1
ATOM 816 O O . LEU A 1 101 ? 6.480 -5.006 -11.375 1.00 96.44 101 LEU A O 1
ATOM 820 N N . GLY A 1 102 ? 6.288 -6.455 -9.668 1.00 95.56 102 GLY A N 1
ATOM 821 C CA . GLY A 1 102 ? 7.605 -7.059 -9.862 1.00 95.56 102 GLY A CA 1
ATOM 822 C C . GLY A 1 102 ? 7.752 -7.723 -11.234 1.00 95.56 102 GLY A C 1
ATOM 823 O O . GLY A 1 102 ? 8.807 -7.629 -11.856 1.00 95.56 102 GLY A O 1
ATOM 824 N N . GLY A 1 103 ? 6.685 -8.344 -11.750 1.00 95.62 103 GLY A N 1
ATOM 825 C CA . GLY A 1 103 ? 6.649 -8.864 -13.119 1.00 95.62 103 GLY A CA 1
ATOM 826 C C . GLY A 1 103 ? 6.858 -7.774 -14.174 1.00 95.62 103 GLY A C 1
ATOM 827 O O . GLY A 1 103 ? 7.668 -7.947 -15.080 1.00 95.62 103 GLY A O 1
ATOM 828 N N . TRP A 1 104 ? 6.186 -6.631 -14.019 1.00 94.75 104 TRP A N 1
ATOM 829 C CA . TRP A 1 104 ? 6.336 -5.492 -14.928 1.00 94.75 104 TRP A CA 1
ATOM 830 C C . TRP A 1 104 ? 7.741 -4.888 -14.878 1.00 94.75 104 TRP A C 1
ATOM 832 O O . TRP A 1 104 ? 8.320 -4.622 -15.928 1.00 94.75 104 TRP A O 1
ATOM 842 N N . LEU A 1 105 ? 8.318 -4.712 -13.688 1.00 93.94 105 LEU A N 1
ATOM 843 C CA . LEU A 1 105 ? 9.683 -4.194 -13.547 1.00 93.94 105 LEU A CA 1
ATOM 844 C C . LEU A 1 105 ? 10.717 -5.109 -14.212 1.00 93.94 105 LEU A C 1
ATOM 846 O O . LEU A 1 105 ? 11.584 -4.611 -14.922 1.00 93.94 105 LEU A O 1
ATOM 850 N N . ARG A 1 106 ? 10.591 -6.433 -14.042 1.00 94.56 106 ARG A N 1
ATOM 851 C CA . ARG A 1 106 ? 11.479 -7.413 -14.691 1.00 94.56 106 ARG A CA 1
ATOM 852 C C . ARG A 1 106 ? 11.360 -7.419 -16.213 1.00 94.56 106 ARG A C 1
ATOM 854 O O . ARG A 1 106 ? 12.357 -7.627 -16.879 1.00 94.56 106 ARG A O 1
ATOM 861 N N . SER A 1 107 ? 10.174 -7.157 -16.768 1.00 92.44 107 SER A N 1
ATOM 862 C CA . SER A 1 107 ? 9.998 -7.056 -18.230 1.00 92.44 107 SER A CA 1
ATOM 863 C C . SER A 1 107 ? 10.631 -5.810 -18.867 1.00 92.44 107 SER A C 1
ATOM 865 O O . SER A 1 107 ? 10.630 -5.687 -20.086 1.00 92.44 107 SER A O 1
ATOM 867 N N . LEU A 1 108 ? 11.113 -4.867 -18.049 1.00 88.31 108 LEU A N 1
ATOM 868 C CA . LEU A 1 108 ? 11.761 -3.622 -18.476 1.00 88.31 108 LEU A CA 1
ATOM 869 C C . LEU A 1 108 ? 13.261 -3.593 -18.130 1.00 88.31 108 LEU A C 1
ATOM 871 O O . LEU A 1 108 ? 13.887 -2.533 -18.227 1.00 88.31 108 LEU A O 1
ATOM 875 N N . GLN A 1 109 ? 13.803 -4.710 -17.636 1.00 75.62 109 GLN A N 1
ATOM 876 C CA . GLN A 1 109 ? 15.242 -4.940 -17.501 1.00 75.62 109 GLN A CA 1
ATOM 877 C C . GLN A 1 109 ? 15.774 -5.516 -18.806 1.00 75.62 109 GLN A C 1
ATOM 879 O O . GLN A 1 109 ? 16.873 -5.069 -19.191 1.00 75.62 109 GLN A O 1
#

pLDDT: mean 96.64, std 3.38, range [75.62, 98.81]